Protein AF-A0AAV9MK38-F1 (afdb_monomer)

Secondary structure (DSSP, 8-state):
-------EEE-SSTT-EEE---TT-EEEEESSTT-SS--EEEEEE-S--BTTTEEEEEEEEEPTT-SS-EEEEEEEEEEEGGGGGGEEEEE--

Structure (mmCIF, N/CA/C/O backbone):
data_AF-A0AAV9MK38-F1
#
_entry.id   AF-A0AAV9MK38-F1
#
loop_
_atom_site.group_PDB
_atom_site.id
_atom_site.type_symbol
_atom_site.label_atom_id
_atom_site.label_alt_id
_atom_site.label_comp_id
_atom_site.label_asym_id
_atom_site.label_entity_id
_atom_site.label_seq_id
_atom_site.pdbx_PDB_ins_code
_atom_site.Cartn_x
_atom_site.Cartn_y
_atom_site.Cartn_z
_atom_site.occupancy
_atom_site.B_iso_or_equiv
_atom_site.auth_seq_id
_atom_site.auth_comp_id
_atom_site.auth_asym_id
_atom_site.auth_atom_id
_atom_site.pdbx_PDB_model_num
ATOM 1 N N . MET A 1 1 ? 9.989 11.142 17.079 1.00 66.25 1 MET A N 1
ATOM 2 C CA . MET A 1 1 ? 10.182 11.073 15.614 1.00 66.25 1 MET A CA 1
ATOM 3 C C . MET A 1 1 ? 10.148 9.602 15.238 1.00 66.25 1 MET A C 1
ATOM 5 O O . MET A 1 1 ? 10.830 8.836 15.904 1.00 66.25 1 MET A O 1
ATOM 9 N N . PHE A 1 2 ? 9.315 9.208 14.274 1.00 76.25 2 PHE A N 1
ATOM 10 C CA . PHE A 1 2 ? 9.162 7.812 13.847 1.00 76.25 2 PHE A CA 1
ATOM 11 C C . PHE A 1 2 ? 9.659 7.660 12.411 1.00 76.25 2 PHE A C 1
ATOM 13 O O . PHE A 1 2 ? 9.443 8.548 11.588 1.00 76.25 2 PHE A O 1
ATOM 20 N N . SER A 1 3 ? 10.326 6.548 12.123 1.00 80.75 3 SER A N 1
ATOM 21 C CA . SER A 1 3 ? 10.751 6.160 10.783 1.00 80.75 3 SER A CA 1
ATOM 22 C C . SER A 1 3 ? 10.526 4.663 10.605 1.00 80.75 3 SER A C 1
ATOM 24 O O . SER A 1 3 ? 10.567 3.895 11.567 1.00 80.75 3 SER A O 1
ATOM 26 N N . HIS A 1 4 ? 10.262 4.251 9.368 1.00 81.12 4 HIS A N 1
ATOM 27 C CA . HIS A 1 4 ? 10.036 2.854 9.022 1.00 81.12 4 HIS A CA 1
ATOM 28 C C . HIS A 1 4 ? 10.903 2.484 7.830 1.00 81.12 4 HIS A C 1
ATOM 30 O O . HIS A 1 4 ? 11.062 3.272 6.896 1.00 81.12 4 HIS A O 1
ATOM 36 N N . LEU A 1 5 ? 11.467 1.279 7.872 1.00 84.44 5 LEU A N 1
ATOM 37 C CA . LEU A 1 5 ? 12.223 0.745 6.753 1.00 84.44 5 LEU A CA 1
ATOM 38 C C . LEU A 1 5 ? 11.266 0.425 5.600 1.00 84.44 5 LEU A C 1
ATOM 40 O O . LEU A 1 5 ? 10.250 -0.249 5.787 1.00 84.44 5 LEU A O 1
ATOM 44 N N . VAL A 1 6 ? 11.620 0.893 4.408 1.00 86.50 6 VAL A N 1
ATOM 45 C CA . VAL A 1 6 ? 10.876 0.665 3.166 1.00 86.50 6 VAL A CA 1
ATOM 46 C C . VAL A 1 6 ? 11.783 0.013 2.132 1.00 86.50 6 VAL A C 1
ATOM 48 O O . VAL A 1 6 ? 12.986 0.277 2.089 1.00 86.50 6 VAL A O 1
ATOM 51 N N . CYS A 1 7 ? 11.208 -0.831 1.278 1.00 86.44 7 CYS A N 1
ATOM 52 C CA . CYS A 1 7 ? 11.927 -1.395 0.144 1.00 86.44 7 CYS A CA 1
ATOM 53 C C . CYS A 1 7 ? 12.049 -0.341 -0.964 1.00 86.44 7 CYS A C 1
ATOM 55 O O . CYS A 1 7 ? 11.114 -0.087 -1.722 1.00 86.44 7 CYS A O 1
ATOM 57 N N . ALA A 1 8 ? 13.221 0.281 -1.028 1.00 86.31 8 ALA A N 1
ATOM 58 C CA . ALA A 1 8 ? 13.587 1.278 -2.020 1.00 86.31 8 ALA A CA 1
ATOM 59 C C . ALA A 1 8 ? 14.300 0.637 -3.221 1.00 86.31 8 ALA A C 1
ATOM 61 O O . ALA A 1 8 ? 15.145 -0.244 -3.06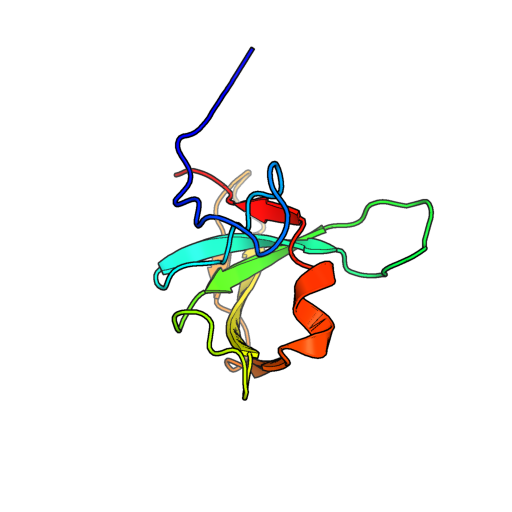1 1.00 86.31 8 ALA A O 1
ATOM 62 N N . ARG A 1 9 ? 13.997 1.117 -4.430 1.00 86.88 9 ARG A N 1
ATOM 63 C CA . ARG A 1 9 ? 14.743 0.825 -5.660 1.00 86.88 9 ARG A CA 1
ATOM 64 C C . ARG A 1 9 ? 15.328 2.122 -6.215 1.00 86.88 9 ARG A C 1
ATOM 66 O O . ARG A 1 9 ? 14.677 3.165 -6.169 1.00 86.88 9 ARG A O 1
ATOM 73 N N . ASN A 1 10 ? 16.524 2.045 -6.793 1.00 83.69 10 ASN A N 1
ATOM 74 C CA . ASN A 1 10 ? 17.134 3.184 -7.476 1.00 83.69 10 ASN A CA 1
ATOM 75 C C . ASN A 1 10 ? 16.260 3.634 -8.658 1.00 83.69 10 ASN A C 1
ATOM 77 O O . ASN A 1 10 ? 15.753 2.822 -9.437 1.00 83.69 10 ASN A O 1
ATOM 81 N N . GLY A 1 11 ? 16.055 4.941 -8.762 1.00 80.81 11 GLY A N 1
ATOM 82 C CA . GLY A 1 11 ? 15.435 5.591 -9.905 1.00 80.81 11 GLY A CA 1
ATOM 83 C C . GLY A 1 11 ? 16.404 5.731 -11.079 1.00 80.81 11 GLY A C 1
ATOM 84 O O . GLY A 1 11 ? 17.565 5.344 -11.006 1.00 80.81 11 GLY A O 1
ATOM 85 N N . ASN A 1 12 ? 15.904 6.281 -12.188 1.00 77.50 12 ASN A N 1
ATOM 86 C CA . ASN A 1 12 ? 16.689 6.429 -13.420 1.00 77.50 12 ASN A CA 1
ATOM 87 C C . ASN A 1 12 ? 17.564 7.700 -13.415 1.00 77.50 12 ASN A C 1
ATOM 89 O O . ASN A 1 12 ? 18.421 7.845 -14.279 1.00 77.50 12 ASN A O 1
ATOM 93 N N . SER A 1 13 ? 17.326 8.630 -12.486 1.00 81.25 13 SER A N 1
ATOM 94 C CA . SER A 1 13 ? 18.140 9.830 -12.265 1.00 81.25 13 SER A CA 1
ATOM 95 C C . SER A 1 13 ? 18.973 9.674 -10.993 1.00 81.25 13 SER A C 1
ATOM 97 O O . SER A 1 13 ? 18.571 8.943 -10.088 1.00 81.25 13 SER A O 1
ATOM 99 N N . ASN A 1 14 ? 20.110 10.376 -10.929 1.00 70.69 14 ASN A N 1
ATOM 100 C CA . ASN A 1 14 ? 21.188 10.117 -9.963 1.00 70.69 14 ASN A CA 1
ATOM 101 C C . ASN A 1 14 ? 20.823 10.198 -8.469 1.00 70.69 14 ASN A C 1
ATOM 103 O O . ASN A 1 14 ? 21.612 9.715 -7.673 1.00 70.69 14 ASN A O 1
ATOM 107 N N . ASP A 1 15 ? 19.643 10.696 -8.086 1.00 82.56 15 ASP A N 1
ATOM 108 C CA . ASP A 1 15 ? 19.204 10.764 -6.680 1.00 82.56 15 ASP A CA 1
ATOM 109 C C . ASP A 1 15 ? 17.733 10.360 -6.467 1.00 82.56 15 ASP A C 1
ATOM 111 O O . ASP A 1 15 ? 17.173 10.529 -5.383 1.00 82.56 15 ASP A O 1
ATOM 115 N N . ALA A 1 16 ? 17.055 9.839 -7.495 1.00 86.06 16 ALA A N 1
ATOM 116 C CA . ALA A 1 16 ? 15.667 9.422 -7.334 1.00 86.06 16 ALA A CA 1
ATOM 117 C C . ALA A 1 16 ? 15.591 8.048 -6.664 1.00 86.06 16 ALA A C 1
ATOM 119 O O . ALA A 1 16 ? 16.233 7.096 -7.101 1.00 86.06 16 ALA A O 1
ATOM 120 N N . ILE A 1 17 ? 14.725 7.918 -5.662 1.00 88.25 17 ILE A N 1
ATOM 121 C CA . ILE A 1 17 ? 14.349 6.632 -5.076 1.00 88.25 17 ILE A CA 1
ATOM 122 C C . ILE A 1 17 ? 12.904 6.334 -5.463 1.00 88.25 17 ILE A C 1
ATOM 124 O O . ILE A 1 17 ? 12.019 7.176 -5.324 1.00 88.25 17 ILE A O 1
ATOM 128 N N . LYS A 1 18 ? 12.662 5.118 -5.949 1.00 88.81 18 LYS A N 1
ATOM 129 C CA . LYS A 1 18 ? 11.328 4.594 -6.229 1.00 88.81 18 LYS A CA 1
ATOM 130 C C . LYS A 1 18 ? 10.940 3.632 -5.117 1.00 88.81 18 LYS A C 1
ATOM 132 O O . LYS A 1 18 ? 11.659 2.672 -4.845 1.00 88.81 18 LYS A O 1
ATOM 137 N N . ILE A 1 19 ? 9.792 3.875 -4.503 1.00 91.69 19 ILE A N 1
ATOM 138 C CA . ILE A 1 19 ? 9.184 2.965 -3.535 1.00 91.69 19 ILE A CA 1
ATOM 139 C C . ILE A 1 19 ? 7.902 2.459 -4.175 1.00 91.69 19 ILE A C 1
ATOM 141 O O . ILE A 1 19 ? 7.086 3.252 -4.645 1.00 91.69 19 ILE A O 1
ATOM 145 N N . PHE A 1 20 ? 7.745 1.141 -4.212 1.00 92.88 20 PHE A N 1
ATOM 146 C CA . PHE A 1 20 ? 6.549 0.503 -4.738 1.00 92.88 20 PHE A CA 1
ATOM 147 C C . PHE A 1 20 ? 5.923 -0.390 -3.669 1.00 92.88 20 PHE A C 1
ATOM 149 O O . PHE A 1 20 ? 6.663 -1.011 -2.904 1.00 92.88 20 PHE A O 1
ATOM 156 N N . PRO A 1 21 ? 4.585 -0.477 -3.629 1.00 94.88 21 PRO A N 1
ATOM 157 C CA . PRO A 1 21 ? 3.888 -1.397 -2.745 1.00 94.88 21 PRO A CA 1
ATOM 158 C C . PRO A 1 21 ? 4.270 -2.852 -3.025 1.00 94.88 21 PRO A C 1
ATOM 160 O O . PRO A 1 21 ? 4.355 -3.287 -4.181 1.00 94.88 21 PRO A O 1
ATOM 163 N N . LEU A 1 22 ? 4.449 -3.610 -1.948 1.00 95.19 22 LEU A N 1
ATOM 164 C CA . LEU A 1 22 ? 4.684 -5.047 -1.975 1.00 95.19 22 LEU A CA 1
ATOM 165 C C . LEU A 1 22 ? 3.441 -5.809 -1.524 1.00 95.19 22 LEU A C 1
ATOM 167 O O . LEU A 1 22 ? 2.657 -5.338 -0.701 1.00 95.19 22 LEU A O 1
ATOM 171 N N . LYS A 1 23 ? 3.268 -7.019 -2.059 1.00 96.75 23 LYS A N 1
ATOM 172 C CA . LYS A 1 23 ? 2.172 -7.910 -1.674 1.00 96.75 23 LYS A CA 1
ATOM 173 C C . LYS A 1 23 ? 2.145 -8.129 -0.155 1.00 96.75 23 LYS A C 1
ATOM 175 O O . LYS A 1 23 ? 3.158 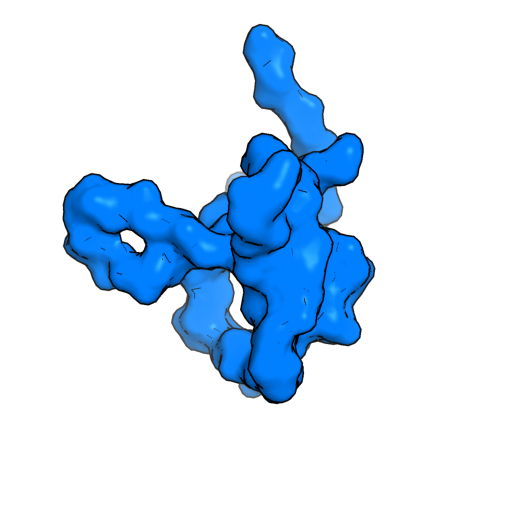-8.485 0.439 1.00 96.75 23 LYS A O 1
ATOM 180 N N . GLY A 1 24 ? 0.960 -7.986 0.433 1.00 95.56 24 GLY A N 1
ATOM 181 C CA . GLY A 1 24 ? 0.683 -8.128 1.861 1.00 95.56 24 GLY A CA 1
ATOM 182 C C . GLY A 1 24 ? 0.840 -6.836 2.665 1.00 95.56 24 GLY A C 1
ATOM 183 O O . GLY A 1 24 ? 0.501 -6.817 3.844 1.00 95.56 24 GLY A O 1
ATOM 184 N N . GLU A 1 25 ? 1.341 -5.752 2.068 1.00 95.88 25 GLU A N 1
ATOM 185 C CA . GLU A 1 25 ? 1.434 -4.467 2.757 1.00 95.88 25 GLU A CA 1
ATOM 186 C C . GLU A 1 25 ? 0.094 -3.725 2.770 1.00 95.88 25 GLU A C 1
ATOM 188 O O . GLU A 1 25 ? -0.674 -3.766 1.806 1.00 95.88 25 GLU A O 1
ATOM 193 N N . THR A 1 26 ? -0.134 -2.962 3.838 1.00 96.25 26 THR A N 1
ATOM 194 C CA . THR A 1 26 ? -1.226 -1.990 3.919 1.00 96.25 26 THR A CA 1
ATOM 195 C C . THR A 1 26 ? -0.726 -0.613 3.508 1.00 96.25 26 THR A C 1
ATOM 197 O O . THR A 1 26 ? 0.309 -0.149 3.991 1.00 96.25 26 THR A O 1
ATOM 200 N N . TRP A 1 27 ? -1.466 0.065 2.638 1.00 96.19 27 TRP A N 1
ATOM 201 C CA . TRP A 1 27 ? -1.109 1.373 2.100 1.00 96.19 27 TRP A CA 1
ATOM 202 C C . TRP A 1 27 ? -2.258 2.368 2.225 1.00 96.19 27 TRP A C 1
ATOM 204 O O . TRP A 1 27 ? -3.423 2.022 2.029 1.00 96.19 27 TRP A O 1
ATOM 214 N N . ALA A 1 28 ? -1.908 3.619 2.525 1.00 95.19 28 ALA A N 1
ATOM 215 C CA . ALA A 1 28 ? -2.814 4.752 2.424 1.00 95.19 28 ALA A CA 1
ATOM 216 C C . ALA A 1 28 ? -2.760 5.327 1.005 1.00 95.19 28 ALA A C 1
ATOM 218 O O . ALA A 1 28 ? -1.692 5.719 0.518 1.00 95.19 28 ALA A O 1
ATOM 219 N N . LEU A 1 29 ? -3.916 5.394 0.351 1.00 94.81 29 LEU A N 1
ATOM 220 C CA . LEU A 1 29 ? -4.083 6.001 -0.962 1.00 94.81 29 LEU A CA 1
ATOM 221 C C . LEU A 1 29 ? -4.864 7.305 -0.830 1.00 94.81 29 LEU A C 1
ATOM 223 O O . LEU A 1 29 ? -5.845 7.386 -0.096 1.00 94.81 29 LEU A O 1
ATOM 227 N N . LEU A 1 30 ? -4.437 8.325 -1.568 1.00 92.56 30 LEU A N 1
ATOM 228 C CA . LEU A 1 30 ? -5.174 9.575 -1.703 1.00 92.56 30 LEU A CA 1
ATOM 229 C C . LEU A 1 30 ? -6.458 9.329 -2.494 1.00 92.56 30 LEU A C 1
ATOM 231 O O . LEU A 1 30 ? -6.407 8.848 -3.631 1.00 92.56 30 LEU A O 1
ATOM 235 N N . LYS A 1 31 ? -7.593 9.708 -1.900 1.00 85.81 31 LYS A N 1
ATOM 236 C CA . LYS A 1 31 ? -8.913 9.580 -2.523 1.00 85.81 31 LYS A CA 1
ATOM 237 C C . LYS A 1 31 ? -9.025 10.446 -3.779 1.00 85.81 31 LYS A C 1
ATOM 239 O O . LYS A 1 31 ? -9.281 9.936 -4.867 1.00 85.81 31 LYS A O 1
ATOM 244 N N . ASP A 1 32 ? -8.736 11.738 -3.623 1.00 82.12 32 ASP A N 1
ATOM 245 C CA . ASP A 1 32 ? -8.811 12.739 -4.686 1.00 82.12 32 ASP A CA 1
ATOM 246 C C . ASP A 1 32 ? -7.459 13.424 -4.869 1.00 82.12 32 ASP A C 1
ATOM 248 O O . ASP A 1 32 ? -7.027 14.254 -4.065 1.00 82.12 32 ASP A O 1
ATOM 252 N N . TRP A 1 33 ? -6.776 13.082 -5.959 1.00 70.50 33 TRP A N 1
ATOM 253 C CA . TRP A 1 33 ? -5.527 13.740 -6.320 1.00 70.50 33 TRP A CA 1
ATOM 254 C C . TRP A 1 33 ? -5.783 15.188 -6.754 1.00 70.50 33 TRP A C 1
ATOM 256 O O . TRP A 1 33 ? -6.550 15.431 -7.684 1.00 70.50 33 TRP A O 1
ATOM 266 N N . GLY A 1 34 ? -5.117 16.146 -6.101 1.00 68.50 34 GLY A N 1
ATOM 267 C CA . GLY A 1 34 ? -5.206 17.577 -6.421 1.00 68.50 34 GLY A CA 1
ATOM 268 C C . GLY A 1 34 ? -6.194 18.377 -5.566 1.00 68.50 34 GLY A C 1
ATOM 269 O O . GLY A 1 34 ? -6.264 19.597 -5.709 1.00 68.50 34 GLY A O 1
ATOM 270 N N . ASN A 1 35 ? -6.923 17.733 -4.651 1.00 75.06 35 ASN A N 1
ATOM 271 C CA . ASN A 1 35 ? -7.710 18.444 -3.648 1.00 75.06 35 ASN A CA 1
ATOM 272 C C . ASN A 1 35 ? -6.818 18.840 -2.454 1.00 75.06 35 ASN A C 1
ATOM 274 O O . ASN A 1 35 ? -5.925 18.092 -2.061 1.00 75.06 35 ASN A O 1
ATOM 278 N N . LYS A 1 36 ? -7.061 20.014 -1.857 1.00 71.31 36 LYS A N 1
ATOM 279 C CA . LYS A 1 36 ? -6.339 20.469 -0.652 1.00 71.31 36 LYS A CA 1
ATOM 280 C C . LYS A 1 36 ? -6.653 19.605 0.572 1.00 71.31 36 LYS A C 1
ATOM 282 O O . LYS A 1 36 ? -5.846 19.537 1.495 1.00 71.31 36 LYS A O 1
ATOM 287 N N . ASN A 1 37 ? -7.807 18.940 0.571 1.00 76.00 37 ASN A N 1
ATOM 288 C CA . ASN A 1 37 ? -8.191 18.020 1.631 1.00 76.00 37 ASN A CA 1
ATOM 289 C C . ASN A 1 37 ? -7.539 16.657 1.383 1.00 76.00 37 ASN A C 1
ATOM 291 O O . ASN A 1 37 ? -8.009 15.873 0.558 1.00 76.00 37 ASN A O 1
ATOM 295 N N . LEU A 1 38 ? -6.448 16.392 2.104 1.00 78.94 38 LEU A N 1
ATOM 296 C CA . LEU A 1 38 ? -5.729 15.119 2.086 1.00 78.94 38 LEU A CA 1
ATOM 297 C C . LEU A 1 38 ? -6.558 14.032 2.786 1.00 78.94 38 LEU A C 1
ATOM 299 O O . LEU A 1 38 ? -6.351 13.727 3.959 1.00 78.94 38 LEU A O 1
ATOM 303 N N . ASN A 1 39 ? -7.518 13.471 2.055 1.00 88.12 39 ASN A N 1
ATOM 304 C CA . ASN A 1 39 ? -8.307 12.329 2.499 1.00 88.12 39 ASN A CA 1
ATOM 305 C C . ASN A 1 39 ? -7.655 11.032 2.027 1.00 88.12 39 ASN A C 1
ATOM 307 O O . ASN A 1 39 ? -7.340 10.88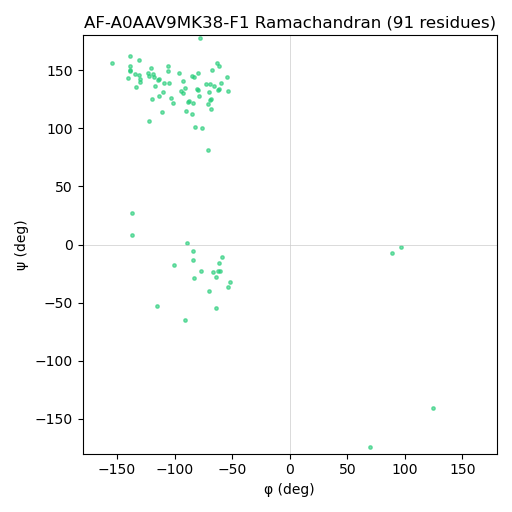0 0.841 1.00 88.12 39 ASN A O 1
ATOM 311 N N . TYR A 1 40 ? -7.498 10.098 2.961 1.00 91.94 40 TYR A N 1
ATOM 312 C CA . TYR A 1 40 ? -6.880 8.805 2.711 1.00 91.94 40 TYR A CA 1
ATOM 313 C C . TYR A 1 40 ? -7.890 7.678 2.856 1.00 91.94 40 TYR A C 1
ATOM 315 O O . TYR A 1 40 ? -8.732 7.684 3.753 1.00 91.94 40 TYR A O 1
ATOM 323 N N . GLU A 1 41 ? -7.744 6.693 1.987 1.00 93.81 41 GLU A N 1
ATOM 324 C CA . GLU A 1 41 ? -8.416 5.406 2.065 1.00 93.81 41 GLU A CA 1
ATOM 325 C C . GLU A 1 41 ? -7.347 4.315 2.194 1.00 93.81 41 GLU A C 1
ATOM 327 O O . GLU A 1 41 ? -6.228 4.462 1.692 1.00 93.81 41 GLU A O 1
ATOM 332 N N . PHE A 1 42 ? -7.664 3.243 2.916 1.00 95.44 42 PHE A N 1
ATOM 333 C CA . PHE A 1 42 ? -6.699 2.197 3.241 1.00 95.44 42 PHE A CA 1
ATOM 334 C C . PHE A 1 42 ? -6.938 0.961 2.393 1.00 95.44 42 PHE A C 1
ATOM 336 O O . PHE A 1 42 ? -8.075 0.544 2.177 1.00 95.44 42 PHE A O 1
ATOM 343 N N . PHE A 1 43 ? -5.846 0.362 1.935 1.00 97.06 43 PHE A N 1
ATOM 344 C CA . PHE A 1 43 ? -5.892 -0.783 1.044 1.00 97.06 43 PHE A CA 1
ATOM 345 C C . PHE A 1 43 ? -4.828 -1.800 1.411 1.00 97.06 43 PHE A C 1
ATOM 347 O O . PHE A 1 43 ? -3.705 -1.434 1.755 1.00 97.06 43 PHE A O 1
ATOM 354 N N . GLU A 1 44 ? -5.163 -3.075 1.270 1.00 97.50 44 GLU A N 1
ATOM 355 C CA . GLU A 1 44 ? -4.177 -4.146 1.268 1.00 97.50 44 GLU A CA 1
ATOM 356 C C . GLU A 1 44 ? -3.718 -4.428 -0.160 1.00 97.50 44 GLU A C 1
ATOM 358 O O . GLU A 1 44 ? -4.525 -4.555 -1.082 1.00 97.50 44 GLU A O 1
ATOM 363 N N . VAL A 1 45 ? -2.411 -4.569 -0.335 1.00 97.81 45 VAL A N 1
ATOM 364 C CA . VAL A 1 45 ? -1.780 -4.898 -1.609 1.00 97.81 45 VAL A CA 1
ATOM 365 C C . VAL A 1 45 ? -1.812 -6.409 -1.820 1.00 97.81 45 VAL A C 1
ATOM 367 O O . VAL A 1 45 ? -1.246 -7.175 -1.045 1.00 97.81 45 VAL A O 1
ATOM 370 N N . LEU A 1 46 ? -2.422 -6.866 -2.909 1.00 97.94 46 LEU A N 1
ATOM 371 C CA . LEU A 1 46 ? -2.585 -8.295 -3.206 1.00 97.94 46 LEU A CA 1
ATOM 372 C C . LEU A 1 46 ? -1.563 -8.826 -4.219 1.00 97.94 46 LEU A C 1
ATOM 374 O O . LEU A 1 46 ? -1.346 -10.039 -4.305 1.00 97.94 46 LEU A O 1
ATOM 378 N N . SER A 1 47 ? -0.914 -7.936 -4.971 1.00 97.44 47 SER A N 1
ATOM 379 C CA . SER A 1 47 ? 0.144 -8.271 -5.924 1.00 97.44 47 SER A CA 1
ATOM 380 C C . SER A 1 47 ? 1.284 -7.259 -5.860 1.00 97.44 47 SER A C 1
ATOM 382 O O . SER A 1 47 ? 1.050 -6.077 -5.634 1.00 97.44 47 SER A O 1
ATOM 384 N N . ASN A 1 48 ? 2.509 -7.703 -6.143 1.00 95.62 48 ASN A N 1
ATOM 385 C CA . ASN A 1 48 ? 3.621 -6.777 -6.365 1.00 95.62 48 ASN A CA 1
ATOM 386 C C . ASN A 1 48 ? 3.335 -5.877 -7.576 1.00 95.62 48 ASN A C 1
ATOM 388 O O . ASN A 1 48 ? 2.606 -6.274 -8.491 1.00 95.62 48 ASN A O 1
ATOM 392 N N . TYR A 1 49 ? 3.927 -4.683 -7.584 1.00 95.44 49 TYR A N 1
ATOM 393 C CA . TYR A 1 49 ? 3.793 -3.744 -8.694 1.00 95.44 49 TYR A CA 1
ATOM 394 C C . TYR A 1 49 ? 4.361 -4.286 -10.006 1.00 95.44 49 TYR A C 1
ATOM 396 O O . TYR A 1 49 ? 5.485 -4.786 -10.065 1.00 95.44 49 TYR A O 1
ATOM 404 N N . ASN A 1 50 ? 3.569 -4.139 -11.068 1.00 95.12 50 ASN A N 1
ATOM 405 C CA . ASN A 1 50 ? 3.950 -4.404 -12.444 1.00 95.12 50 ASN A CA 1
ATOM 406 C C . ASN A 1 50 ? 3.811 -3.115 -13.267 1.00 95.12 50 ASN A C 1
ATOM 408 O O . ASN A 1 50 ? 2.734 -2.528 -13.314 1.00 95.12 50 ASN A O 1
ATOM 412 N N . GLU A 1 51 ? 4.876 -2.697 -13.950 1.00 92.25 51 GLU A N 1
ATOM 413 C CA . GLU A 1 51 ? 4.903 -1.431 -14.699 1.00 92.25 51 GLU A CA 1
ATOM 414 C C . GLU A 1 51 ? 3.908 -1.371 -15.868 1.00 92.25 51 GLU A C 1
ATOM 416 O O . GLU A 1 51 ? 3.432 -0.291 -16.209 1.00 92.25 51 GLU A O 1
ATOM 421 N N . SER A 1 52 ? 3.557 -2.512 -16.467 1.00 94.75 52 SER A N 1
ATOM 422 C CA . SER A 1 52 ? 2.619 -2.576 -17.593 1.00 94.75 52 SER A CA 1
ATOM 423 C C . SER A 1 52 ? 1.156 -2.587 -17.149 1.00 94.75 52 SER A C 1
ATOM 425 O O . SER A 1 52 ? 0.291 -2.126 -17.890 1.00 94.75 52 SER A O 1
ATOM 427 N N . ILE A 1 53 ? 0.868 -3.122 -15.958 1.00 95.62 53 ILE A N 1
ATOM 428 C CA . ILE A 1 53 ? -0.505 -3.386 -15.501 1.00 95.62 53 ILE A CA 1
ATOM 429 C C . ILE A 1 53 ? -0.859 -2.516 -14.289 1.00 95.62 53 ILE A C 1
ATOM 431 O O . ILE A 1 53 ? -1.853 -1.793 -14.318 1.00 95.62 53 ILE A O 1
ATOM 435 N N . GLY A 1 54 ? -0.038 -2.534 -13.240 1.00 96.31 54 GLY A N 1
ATOM 436 C CA . GLY A 1 54 ? -0.277 -1.853 -11.968 1.00 96.31 54 GLY A CA 1
ATOM 437 C C . GLY A 1 54 ? -0.213 -2.801 -10.770 1.00 96.31 54 GLY A C 1
ATOM 438 O O . GLY A 1 54 ? 0.640 -3.688 -10.719 1.00 96.31 54 GLY A O 1
ATOM 439 N N . VAL A 1 55 ? -1.106 -2.599 -9.798 1.00 97.75 55 VAL A N 1
ATOM 440 C CA . VAL A 1 55 ? -1.218 -3.399 -8.566 1.00 97.75 55 VAL A CA 1
ATOM 441 C C . VAL A 1 55 ? -2.665 -3.777 -8.292 1.00 97.75 55 VAL A C 1
ATOM 443 O O . VAL A 1 55 ? -3.548 -2.926 -8.347 1.00 97.75 55 VAL A O 1
ATOM 446 N N . HIS A 1 56 ? -2.901 -5.034 -7.921 1.00 97.94 56 HIS A N 1
ATOM 447 C CA . HIS A 1 56 ? -4.177 -5.446 -7.347 1.00 97.94 56 HIS A CA 1
ATOM 448 C C . HIS A 1 56 ? -4.237 -5.082 -5.867 1.00 97.94 56 HIS A C 1
ATOM 450 O O . HIS A 1 56 ? -3.301 -5.369 -5.117 1.00 97.94 56 HIS A O 1
ATOM 456 N N . VAL A 1 57 ? -5.354 -4.497 -5.449 1.00 98.12 57 VAL A N 1
ATOM 457 C CA . VAL A 1 57 ? -5.617 -4.109 -4.062 1.00 98.12 57 VAL A CA 1
ATOM 458 C C . VAL A 1 57 ? -6.984 -4.598 -3.594 1.00 98.12 57 VAL A C 1
ATOM 460 O O . VAL A 1 57 ? -7.876 -4.836 -4.407 1.00 98.12 57 VAL A O 1
ATOM 463 N N . ALA A 1 58 ? -7.156 -4.705 -2.278 1.00 98.12 58 ALA A N 1
ATOM 464 C CA . ALA A 1 58 ? -8.455 -4.822 -1.620 1.00 98.12 58 ALA A CA 1
ATOM 465 C C . ALA A 1 58 ? -8.684 -3.611 -0.710 1.00 98.12 58 ALA A C 1
ATOM 467 O O . ALA A 1 58 ? -7.775 -3.209 0.017 1.00 98.12 58 ALA A O 1
ATOM 468 N N . TYR A 1 59 ? -9.892 -3.044 -0.736 1.00 97.50 59 TYR A N 1
ATOM 469 C CA . TYR A 1 59 ? -10.267 -1.948 0.157 1.00 97.50 59 TYR A CA 1
ATOM 470 C C . TYR A 1 59 ? -10.376 -2.449 1.600 1.00 97.50 59 TYR A C 1
ATOM 472 O O . TYR A 1 59 ? -10.928 -3.524 1.844 1.00 97.50 59 TYR A O 1
ATOM 480 N N . LEU A 1 60 ? -9.868 -1.663 2.549 1.00 96.69 60 LEU A N 1
ATOM 481 C CA . LEU A 1 60 ? -9.944 -1.939 3.979 1.00 96.69 60 LEU A CA 1
ATOM 482 C C . LEU A 1 60 ? -10.884 -0.943 4.663 1.00 96.69 60 LEU A C 1
ATOM 484 O O . LEU A 1 60 ? -10.571 0.243 4.765 1.00 96.69 60 LEU A O 1
ATOM 488 N N . ASP A 1 61 ? -12.013 -1.433 5.179 1.00 95.44 61 ASP A N 1
ATOM 489 C CA . ASP A 1 61 ? -12.954 -0.613 5.945 1.00 95.44 61 ASP A CA 1
ATOM 490 C C . ASP A 1 61 ? -12.730 -0.741 7.452 1.00 95.44 61 ASP A C 1
ATOM 492 O O . ASP A 1 61 ? -12.328 -1.791 7.968 1.00 95.44 61 ASP A O 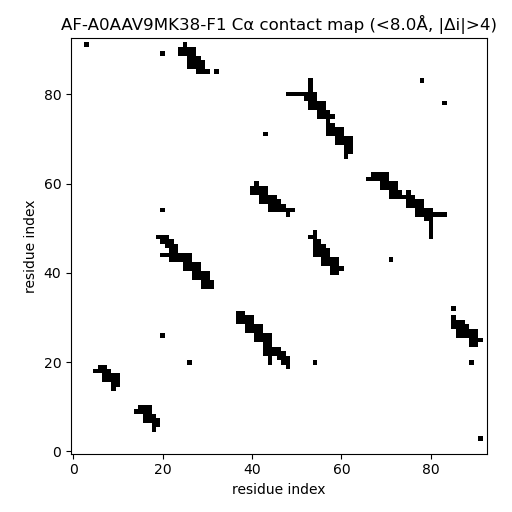1
ATOM 496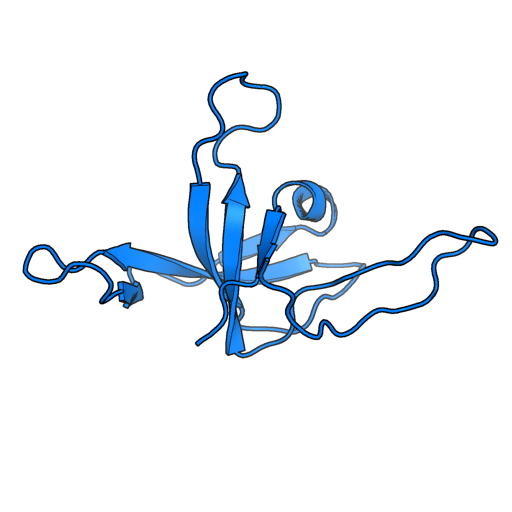 N N . LYS A 1 62 ? -12.995 0.349 8.173 1.00 94.62 62 LYS A N 1
ATOM 497 C CA . LYS A 1 62 ? -12.823 0.403 9.622 1.00 94.62 62 LYS A CA 1
ATOM 498 C C . LYS A 1 62 ? -13.995 -0.276 10.318 1.00 94.62 62 LYS A C 1
ATOM 500 O O . LYS A 1 62 ? -15.157 0.086 10.153 1.00 94.62 62 LYS A O 1
ATOM 505 N N . THR A 1 63 ? -13.681 -1.210 11.204 1.00 93.50 63 THR A N 1
ATOM 506 C CA . THR A 1 63 ? -14.687 -1.869 12.035 1.00 93.50 63 THR A CA 1
ATOM 507 C C . THR A 1 63 ? -15.220 -0.882 13.072 1.00 93.50 63 THR A C 1
ATOM 509 O O . THR A 1 63 ? -14.462 -0.382 13.900 1.00 93.50 63 THR A O 1
ATOM 512 N N . LYS A 1 64 ? -16.535 -0.623 13.067 1.00 91.12 64 LYS A N 1
ATOM 513 C CA . LYS A 1 64 ? -17.185 0.416 13.895 1.00 91.12 64 LYS A CA 1
ATOM 514 C C . LYS A 1 64 ? -16.862 0.346 15.395 1.00 91.12 64 LYS A C 1
ATOM 516 O O . LYS A 1 64 ? -16.822 1.380 16.049 1.00 91.12 64 LYS A O 1
ATOM 521 N N . ALA A 1 65 ? -16.639 -0.852 15.934 1.00 93.00 65 ALA A N 1
ATOM 522 C CA . ALA A 1 65 ? -16.386 -1.071 17.359 1.00 93.00 65 ALA A CA 1
ATOM 523 C C . ALA A 1 65 ? -14.919 -0.866 17.790 1.00 93.00 65 ALA A C 1
ATOM 525 O O . ALA A 1 65 ? -14.623 -0.948 18.979 1.00 93.00 65 ALA A O 1
ATOM 526 N N . PHE A 1 66 ? -13.994 -0.619 16.857 1.00 91.19 66 PHE A N 1
ATOM 527 C CA . PHE A 1 66 ? -12.557 -0.600 17.137 1.00 91.19 66 PHE A CA 1
ATOM 528 C C . PHE A 1 66 ? -11.883 0.647 16.571 1.00 91.19 66 PHE A C 1
ATOM 530 O O . PHE A 1 66 ? -12.217 1.128 15.490 1.00 91.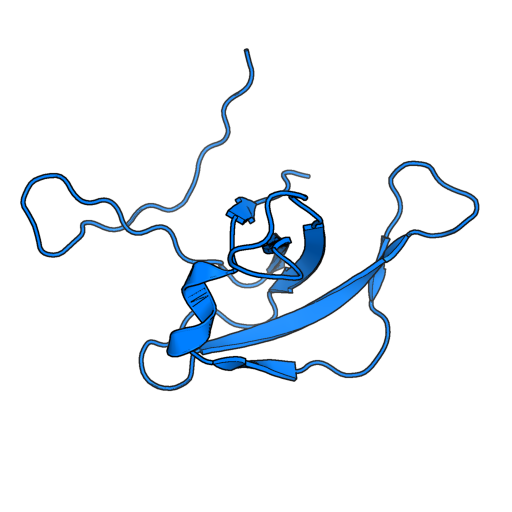19 66 PHE A O 1
ATOM 537 N N . THR A 1 67 ? -10.863 1.147 17.269 1.00 87.31 67 THR A N 1
ATOM 538 C CA . THR A 1 67 ? -10.112 2.329 16.821 1.00 87.31 67 THR A CA 1
ATOM 539 C C . THR A 1 67 ? -9.261 2.044 15.583 1.00 87.31 67 THR A C 1
ATOM 541 O O . THR A 1 67 ? -9.230 2.879 14.678 1.00 87.31 67 THR A O 1
ATOM 544 N N . CYS A 1 68 ? -8.624 0.869 15.524 1.00 86.56 68 CYS A N 1
ATOM 545 C CA . CYS A 1 68 ? -7.626 0.521 14.505 1.00 86.56 68 CYS A CA 1
ATOM 546 C C . CYS A 1 68 ? -7.798 -0.903 13.943 1.00 86.56 68 CYS A C 1
ATOM 548 O O . CYS A 1 68 ? -6.819 -1.516 13.532 1.00 86.56 68 CYS A O 1
ATOM 550 N N . LEU A 1 69 ? -9.018 -1.455 13.948 1.00 91.25 69 LEU A N 1
ATOM 551 C CA . LEU A 1 69 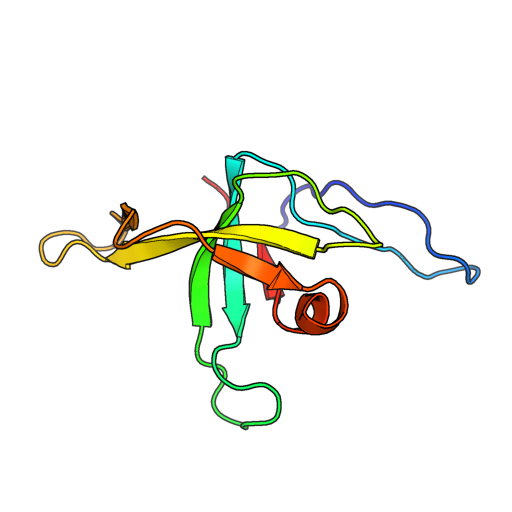? -9.285 -2.750 13.316 1.00 91.25 69 LEU A CA 1
ATOM 552 C C . LEU A 1 69 ? -9.943 -2.537 11.958 1.00 91.25 69 LEU A C 1
ATOM 554 O O . LEU A 1 69 ? -11.033 -1.966 11.877 1.00 91.25 69 LEU A O 1
ATOM 558 N N . PHE A 1 70 ? -9.307 -3.054 10.915 1.00 94.00 70 PHE A N 1
ATOM 559 C CA . PHE A 1 70 ? -9.784 -2.958 9.544 1.00 94.00 70 PHE A CA 1
ATOM 560 C C . PHE A 1 70 ? -10.011 -4.348 8.955 1.00 94.00 70 PHE A C 1
ATOM 562 O O . PHE A 1 70 ? -9.361 -5.310 9.361 1.00 94.00 70 PHE A O 1
ATOM 569 N N . HIS A 1 71 ? -10.931 -4.454 8.002 1.00 95.00 71 HIS A N 1
ATOM 570 C CA . HIS A 1 71 ? -11.219 -5.698 7.294 1.00 95.00 71 HIS A CA 1
ATOM 571 C C . HIS A 1 71 ? -11.427 -5.433 5.804 1.00 95.00 71 HIS A C 1
ATOM 573 O O . HIS A 1 71 ? -11.823 -4.335 5.411 1.00 95.00 71 HIS A O 1
ATOM 579 N N . ARG A 1 72 ? -11.155 -6.444 4.972 1.00 96.62 72 ARG A N 1
ATOM 580 C CA . ARG A 1 72 ? -11.408 -6.354 3.532 1.00 96.62 72 ARG A CA 1
ATOM 581 C C . ARG A 1 72 ? -12.904 -6.254 3.266 1.00 96.62 72 ARG A C 1
ATOM 583 O O . ARG A 1 72 ? -13.676 -7.027 3.831 1.00 96.62 72 ARG A O 1
ATOM 590 N N . VAL A 1 73 ? -13.284 -5.361 2.362 1.00 96.06 73 VAL A N 1
ATOM 591 C CA . VAL A 1 73 ? -14.657 -5.249 1.860 1.00 96.06 73 VAL A CA 1
ATOM 592 C C . VAL A 1 73 ? -14.666 -5.119 0.341 1.00 96.06 73 VAL A C 1
ATOM 594 O O . VAL A 1 73 ? -13.771 -4.512 -0.248 1.00 96.06 73 VAL A O 1
ATOM 597 N N . GLY A 1 74 ? -15.706 -5.677 -0.281 1.00 94.81 74 GLY A N 1
ATOM 598 C CA . GLY A 1 74 ? -15.855 -5.705 -1.734 1.00 94.81 74 GLY A CA 1
ATOM 599 C C . GLY A 1 74 ? -14.855 -6.624 -2.437 1.00 94.81 74 GLY A C 1
ATOM 600 O O . GLY A 1 74 ? -14.090 -7.357 -1.805 1.00 94.81 74 GLY A O 1
ATOM 601 N N . ASP A 1 75 ? -14.886 -6.575 -3.766 1.00 97.06 75 ASP A N 1
ATOM 602 C CA . ASP A 1 75 ? -13.990 -7.361 -4.604 1.00 97.06 75 ASP A CA 1
ATOM 603 C C . ASP A 1 75 ? -12.649 -6.646 -4.813 1.00 97.06 75 ASP A C 1
ATOM 605 O O . ASP A 1 75 ? -12.599 -5.415 -4.933 1.00 97.06 75 ASP A O 1
ATOM 609 N N . PRO A 1 76 ? -11.541 -7.401 -4.899 1.00 97.12 76 PRO A N 1
ATOM 610 C CA . PRO A 1 76 ? -10.269 -6.858 -5.334 1.00 97.12 76 PRO A CA 1
ATOM 611 C C . PRO A 1 76 ? -10.356 -6.156 -6.685 1.00 97.12 76 PRO A C 1
ATOM 613 O O . PRO A 1 76 ? -11.028 -6.622 -7.603 1.00 97.12 76 PRO A O 1
ATOM 616 N N . PHE A 1 77 ? -9.589 -5.083 -6.846 1.00 96.75 77 PHE A N 1
ATOM 617 C CA . PHE A 1 77 ? -9.522 -4.356 -8.108 1.00 96.75 77 PHE A CA 1
ATOM 618 C C . PHE A 1 77 ? -8.093 -3.942 -8.447 1.00 96.75 77 PHE A C 1
ATOM 620 O O . PHE A 1 77 ? -7.194 -3.939 -7.605 1.00 96.75 77 PHE A O 1
ATOM 627 N N . LEU A 1 78 ? -7.882 -3.606 -9.718 1.00 97.44 78 LEU A N 1
ATOM 628 C CA . LEU A 1 78 ? -6.600 -3.145 -10.229 1.00 97.44 78 LEU A CA 1
ATOM 629 C C . LEU A 1 78 ? -6.487 -1.625 -10.081 1.00 97.44 78 LEU A C 1
ATOM 631 O O . LEU A 1 78 ? -7.275 -0.883 -10.665 1.00 97.44 78 LEU A O 1
ATOM 635 N N . VAL A 1 79 ? -5.454 -1.159 -9.381 1.00 96.44 79 VAL A N 1
ATOM 636 C CA . VAL A 1 79 ? -4.946 0.207 -9.527 1.00 96.44 79 VAL A CA 1
ATOM 637 C C . VAL A 1 79 ? -3.967 0.207 -10.702 1.00 96.44 79 VAL A C 1
ATOM 639 O O . VAL A 1 79 ? -2.908 -0.416 -10.596 1.00 96.44 79 VAL A O 1
ATOM 642 N N . PRO A 1 80 ? -4.282 0.874 -11.829 1.00 96.50 80 PRO A N 1
ATOM 643 C CA . PRO A 1 80 ? -3.410 0.864 -12.997 1.00 96.50 80 PRO A CA 1
ATOM 644 C C . PRO A 1 80 ? -2.057 1.515 -12.703 1.00 96.50 80 PRO A C 1
ATOM 646 O O . PRO A 1 80 ? -1.982 2.413 -11.867 1.00 96.50 80 PRO A O 1
ATOM 649 N N . ALA A 1 81 ? -1.011 1.172 -13.459 1.00 95.25 81 ALA A N 1
ATOM 650 C CA . ALA A 1 81 ? 0.321 1.774 -13.293 1.00 95.25 81 ALA A CA 1
ATOM 651 C C . ALA A 1 81 ? 0.309 3.318 -13.352 1.00 95.25 81 ALA A C 1
ATOM 653 O O . ALA A 1 81 ? 0.972 3.993 -12.566 1.00 95.25 81 ALA A O 1
ATOM 654 N N . LYS A 1 82 ? -0.541 3.902 -14.208 1.00 92.88 82 LYS A N 1
ATOM 655 C CA . LYS A 1 82 ? -0.747 5.359 -14.255 1.00 92.88 82 LYS A CA 1
ATOM 656 C C . LYS A 1 82 ? -1.317 5.942 -12.961 1.00 92.88 82 LYS A C 1
ATOM 658 O O . LYS A 1 82 ? -1.153 7.125 -12.744 1.00 92.88 82 LYS A O 1
ATOM 663 N N . GLY A 1 83 ? -1.996 5.150 -12.132 1.00 92.19 83 GLY A N 1
ATOM 664 C CA . GLY A 1 83 ? -2.609 5.552 -10.864 1.00 92.19 83 GLY A CA 1
ATOM 665 C C . GLY A 1 83 ? 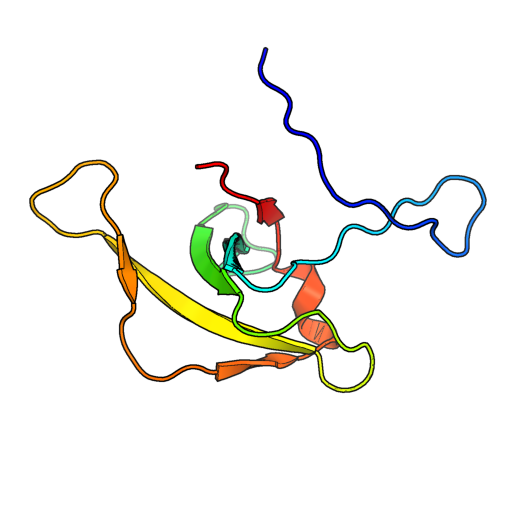-1.684 5.436 -9.651 1.00 92.19 83 GLY A C 1
ATOM 666 O O . GLY A 1 83 ? -2.113 5.752 -8.543 1.00 92.19 83 GLY A O 1
ATOM 667 N N . MET A 1 84 ? -0.427 5.018 -9.837 1.00 91.69 84 MET A N 1
ATOM 668 C CA . MET A 1 84 ? 0.521 4.823 -8.734 1.00 91.69 84 MET A CA 1
ATOM 669 C C . MET A 1 84 ? 0.807 6.097 -7.931 1.00 91.69 84 MET A C 1
ATOM 671 O O . MET A 1 84 ? 1.135 6.000 -6.755 1.00 91.69 84 MET A O 1
ATOM 675 N N . PHE A 1 85 ? 0.598 7.285 -8.509 1.00 89.00 85 PHE A N 1
ATOM 676 C CA . PHE A 1 85 ? 0.729 8.567 -7.803 1.00 89.00 85 PHE A CA 1
ATOM 677 C C . PHE A 1 85 ? -0.237 8.728 -6.616 1.00 89.00 85 PHE A C 1
ATOM 679 O O . PHE A 1 85 ? -0.043 9.612 -5.787 1.00 89.00 85 PHE A O 1
ATOM 686 N N . ARG A 1 86 ? -1.289 7.900 -6.524 1.00 92.38 86 ARG A N 1
ATOM 687 C CA . ARG A 1 86 ? -2.228 7.921 -5.394 1.00 92.38 86 ARG A CA 1
ATOM 688 C C . ARG A 1 86 ? -1.662 7.252 -4.145 1.00 92.38 86 ARG A C 1
ATOM 690 O O . ARG A 1 86 ? -2.146 7.551 -3.059 1.00 92.38 86 ARG A O 1
ATOM 697 N N . PHE A 1 87 ? -0.675 6.363 -4.272 1.00 93.62 87 PHE A N 1
ATOM 698 C CA . PHE A 1 87 ? -0.041 5.721 -3.121 1.00 93.62 87 PHE A CA 1
ATOM 699 C C . PHE A 1 87 ? 0.768 6.761 -2.344 1.00 93.62 87 PHE A C 1
ATOM 701 O O . PHE A 1 87 ? 1.7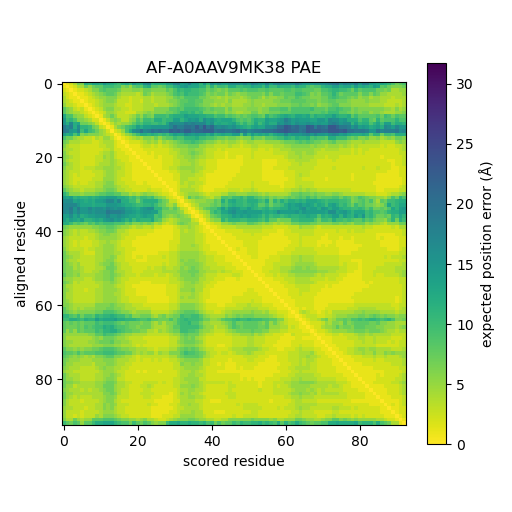24 7.326 -2.869 1.00 93.62 87 PHE A O 1
ATOM 708 N N . SER A 1 88 ? 0.374 7.019 -1.096 1.00 91.94 88 SER A N 1
ATOM 709 C CA . SER A 1 88 ? 1.035 8.005 -0.241 1.00 91.94 88 SER A CA 1
ATOM 710 C C . SER A 1 88 ? 2.144 7.361 0.585 1.00 91.94 88 SER A C 1
ATOM 712 O O . SER A 1 88 ? 3.318 7.672 0.402 1.00 91.94 88 SER A O 1
ATOM 714 N N . HIS A 1 89 ? 1.781 6.455 1.492 1.00 91.88 89 HIS A N 1
ATOM 715 C CA . HIS A 1 89 ? 2.727 5.785 2.377 1.00 91.88 89 HIS A CA 1
ATOM 716 C C . HIS A 1 89 ? 2.192 4.427 2.836 1.00 91.88 89 HIS A C 1
ATOM 718 O O . HIS A 1 89 ? 0.980 4.184 2.861 1.00 91.88 89 HIS A O 1
ATOM 724 N N . ARG A 1 90 ? 3.119 3.546 3.218 1.00 93.69 90 ARG A N 1
ATOM 725 C CA . ARG A 1 90 ? 2.816 2.277 3.880 1.00 93.69 90 ARG A CA 1
ATOM 726 C C . ARG A 1 90 ? 2.371 2.530 5.320 1.00 93.69 90 ARG A C 1
ATOM 728 O O . ARG A 1 90 ? 3.014 3.300 6.032 1.00 93.69 90 ARG A O 1
ATOM 735 N N . ILE A 1 91 ? 1.342 1.812 5.757 1.00 91.88 91 ILE A N 1
ATOM 736 C CA . ILE A 1 91 ? 0.939 1.722 7.161 1.00 91.88 91 ILE A CA 1
ATOM 737 C C . ILE A 1 91 ? 1.685 0.538 7.802 1.00 91.88 91 ILE A C 1
ATOM 739 O O . ILE A 1 91 ? 1.503 -0.602 7.365 1.00 91.88 91 ILE A O 1
ATOM 743 N N . PRO A 1 92 ? 2.572 0.778 8.782 1.00 86.75 92 PRO A N 1
ATOM 744 C CA . PRO A 1 92 ? 3.242 -0.286 9.525 1.00 86.75 92 PRO A CA 1
ATOM 745 C C . PRO A 1 92 ? 2.244 -1.066 10.390 1.00 86.75 92 PRO A C 1
ATOM 747 O O . PRO A 1 92 ? 1.251 -0.497 10.846 1.00 86.75 92 PRO A O 1
ATOM 750 N N . PHE A 1 93 ? 2.535 -2.347 10.615 1.00 77.19 93 PHE A N 1
ATOM 751 C CA . PHE A 1 93 ? 1.865 -3.163 11.630 1.00 77.19 93 PHE A CA 1
ATOM 752 C C . PHE A 1 93 ? 2.491 -2.926 13.004 1.00 77.19 93 PHE A C 1
ATOM 754 O O . PHE A 1 93 ? 3.718 -2.659 13.038 1.00 77.19 93 PHE A O 1
#

Foldseek 3Di:
DDDDDFDWDDDPDPPDIDGWDAAQWKFWFQPDPPDPPRDTWIWGWHHTADQQFGTKIFGWDDDPVDDDDTDGDDDIDGDGNVNRVRTDDIDDD

InterPro domains:
  IPR024593 Domain of unknown function DUF3444 [PF11926] (1-92)

Sequence (93 aa):
MFSHLVCARNGNSNDAIKIFPLKGETWALLKDWGNKNLNYEFFEVLSNYNESIGVHVAYLDKTKAFTCLFHRVGDPFLVPAKGMFRFSHRIPF

Radius of gyration: 14.06 Å; Cα contacts (8 Å, |Δi|>4): 173; chains: 1; bounding box: 38×29×35 Å

pLDDT: mean 90.23, std 7.75, range [66.25, 98.12]

Mean predicted aligned error: 4.87 Å

Nearest PDB structures (foldseek):
  6kif-assembly1_E  TM=5.345E-01  e=1.886E+00  Synechococcus elongatus PCC 7942 = FACHB-805
  8vu3-assembly1_e  TM=4.261E-01  e=4.019E+00  Parathermosynechococcus lividus
  5oy0-assembly1_E  TM=4.132E-01  e=5.265E+00  Synechocystis sp. PCC 6803
  6vpv-assembly1_E  TM=3.783E-01  e=5.866E+00  Cyanobacterium aponinum 0216

Organism: NCBI:txid50273

Solvent-accessible surface area (backbone atoms only — not comparable to full-atom values): 5763 Å² total; per-residue (Å²): 140,88,85,78,94,72,73,72,41,84,42,97,50,101,82,43,72,42,72,67,69,45,56,78,40,36,33,33,28,47,73,57,86,90,52,91,68,87,47,74,44,43,30,38,26,72,33,54,68,35,86,91,60,17,30,37,32,31,42,41,46,75,41,90,92,45,96,86,44,67,44,81,49,85,73,72,45,75,46,41,42,89,53,53,84,33,59,71,50,74,55,82,133